Protein AF-A0A2G4FFG8-F1 (afdb_monomer_lite)

Structure (mmCIF, N/CA/C/O backbone):
data_AF-A0A2G4FFG8-F1
#
_entry.id   AF-A0A2G4FFG8-F1
#
loop_
_atom_site.group_PDB
_atom_site.id
_atom_site.type_symbol
_atom_site.label_atom_id
_atom_site.label_alt_id
_atom_site.label_comp_id
_atom_site.label_asym_id
_atom_site.label_entity_id
_atom_site.label_seq_id
_atom_site.pdbx_PDB_ins_code
_atom_site.Cartn_x
_atom_site.Cartn_y
_atom_site.Cartn_z
_atom_site.occupancy
_atom_site.B_iso_or_equiv
_atom_site.auth_seq_id
_atom_site.auth_comp_id
_atom_site.auth_asym_id
_atom_site.auth_atom_id
_atom_site.pdbx_PDB_model_num
ATOM 1 N N . PHE A 1 1 ? -3.642 1.902 -2.994 1.00 97.00 1 PHE A N 1
ATOM 2 C CA . PHE A 1 1 ? -3.155 1.303 -4.250 1.00 97.00 1 PHE A CA 1
ATOM 3 C C . PHE A 1 1 ? -2.868 2.427 -5.233 1.00 97.00 1 PHE A C 1
ATOM 5 O O . PHE A 1 1 ? -3.384 3.520 -5.025 1.00 97.00 1 PHE A O 1
ATOM 12 N N . THR A 1 2 ? -2.050 2.200 -6.260 1.00 97.75 2 THR A N 1
ATOM 13 C CA . THR A 1 2 ? -1.774 3.214 -7.296 1.00 97.75 2 THR A CA 1
ATOM 14 C C . THR A 1 2 ? -1.347 2.576 -8.624 1.00 97.75 2 THR A C 1
ATOM 16 O O . THR A 1 2 ? -1.145 1.366 -8.699 1.00 97.75 2 THR A O 1
ATOM 19 N N . SER A 1 3 ? -1.193 3.382 -9.671 1.00 97.19 3 SER A N 1
ATOM 20 C CA . SER A 1 3 ? -0.611 2.988 -10.956 1.00 97.19 3 SER A CA 1
ATOM 21 C C . SER A 1 3 ? 0.229 4.130 -11.518 1.00 97.19 3 SER A C 1
ATOM 23 O O . SER A 1 3 ? -0.112 5.296 -11.324 1.00 97.19 3 SER A O 1
ATOM 25 N N . CYS A 1 4 ? 1.293 3.815 -12.255 1.00 96.25 4 CYS A N 1
ATOM 26 C CA . CYS A 1 4 ? 2.019 4.801 -13.054 1.00 96.25 4 CYS A CA 1
ATOM 27 C C . CYS A 1 4 ? 2.705 4.158 -14.268 1.00 96.25 4 CYS A C 1
ATOM 29 O O . CYS A 1 4 ? 2.680 2.943 -14.443 1.00 96.25 4 CYS A O 1
ATOM 31 N N . SER A 1 5 ?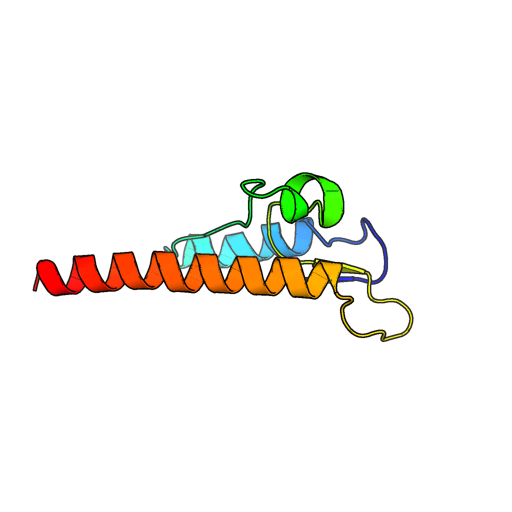 3.299 4.979 -15.135 1.00 95.88 5 SER A N 1
ATOM 32 C CA . SER A 1 5 ? 3.820 4.516 -16.429 1.00 95.88 5 SER A CA 1
ATOM 33 C C . SER A 1 5 ? 5.211 3.871 -16.370 1.00 95.88 5 SER A C 1
ATOM 35 O O . SER A 1 5 ? 5.649 3.278 -17.358 1.00 95.88 5 SER A O 1
ATOM 37 N N . THR A 1 6 ? 5.932 3.979 -15.249 1.00 94.94 6 THR A N 1
ATOM 38 C CA . THR A 1 6 ? 7.304 3.459 -15.095 1.00 94.94 6 THR A CA 1
ATOM 39 C C . THR A 1 6 ? 7.499 2.787 -13.736 1.00 94.94 6 THR A C 1
ATOM 41 O O . THR A 1 6 ? 6.844 3.141 -12.767 1.00 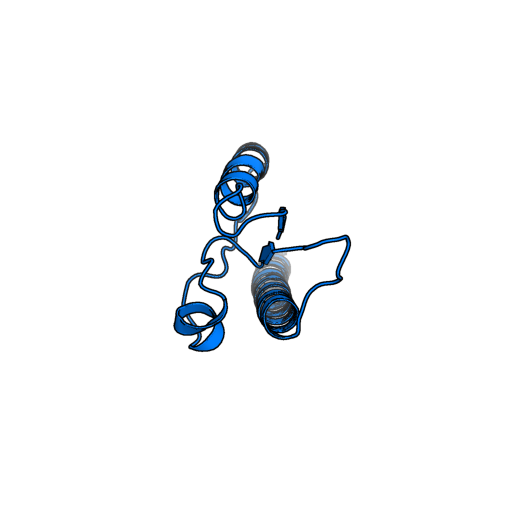94.94 6 THR A O 1
ATOM 44 N N . ALA A 1 7 ? 8.427 1.830 -13.636 1.00 94.19 7 ALA A N 1
ATOM 45 C CA . ALA A 1 7 ? 8.611 1.027 -12.418 1.00 94.19 7 ALA A CA 1
ATOM 46 C C . ALA A 1 7 ? 8.917 1.854 -11.152 1.00 94.19 7 ALA A C 1
ATOM 48 O O . ALA A 1 7 ? 8.508 1.472 -10.062 1.00 94.19 7 ALA A O 1
ATOM 49 N N . HIS A 1 8 ? 9.570 3.011 -11.300 1.00 95.81 8 HIS A N 1
ATOM 50 C CA . HIS A 1 8 ? 9.913 3.911 -10.191 1.00 95.81 8 HIS A CA 1
ATOM 51 C C . HIS A 1 8 ? 9.301 5.311 -10.350 1.00 95.81 8 HIS A C 1
ATOM 53 O O . HIS A 1 8 ? 9.746 6.271 -9.729 1.00 95.81 8 HIS A O 1
ATOM 59 N N . GLY A 1 9 ? 8.258 5.452 -11.173 1.00 96.75 9 GLY A N 1
ATOM 60 C CA . GLY A 1 9 ? 7.592 6.729 -11.456 1.00 96.75 9 GLY A CA 1
ATOM 61 C C . GLY A 1 9 ? 6.587 7.162 -10.391 1.00 96.75 9 GLY A C 1
ATOM 62 O O . GLY A 1 9 ? 5.562 7.738 -10.739 1.00 96.75 9 GLY A O 1
ATOM 63 N N . GLY A 1 10 ? 6.819 6.817 -9.123 1.00 97.88 10 GLY A N 1
ATOM 64 C CA . GLY A 1 10 ? 5.952 7.202 -8.005 1.00 97.88 10 GLY A CA 1
ATOM 65 C C . GLY A 1 10 ? 4.977 6.138 -7.489 1.00 97.88 10 GLY A C 1
ATOM 66 O O . GLY A 1 10 ? 4.082 6.474 -6.719 1.00 97.88 10 GLY A O 1
ATOM 67 N N . LEU A 1 11 ? 5.150 4.854 -7.835 1.00 97.81 11 LEU A N 1
ATOM 68 C CA . LEU A 1 11 ? 4.314 3.774 -7.277 1.00 97.81 11 LEU A CA 1
ATOM 69 C C . LEU A 1 11 ? 4.335 3.727 -5.740 1.00 97.81 11 LEU A C 1
ATOM 71 O O . LEU A 1 11 ? 3.331 3.411 -5.106 1.00 97.81 11 LEU A O 1
ATOM 75 N N . GLU A 1 12 ? 5.474 4.052 -5.137 1.00 98.25 12 GLU A N 1
ATOM 76 C CA . GLU A 1 12 ? 5.641 4.091 -3.684 1.00 98.25 12 GLU A CA 1
ATOM 77 C C . GLU A 1 12 ? 5.254 5.461 -3.116 1.00 98.25 12 GLU A C 1
ATOM 79 O O . GLU A 1 12 ? 4.429 5.559 -2.205 1.00 98.25 12 GLU A O 1
ATOM 84 N N . SER A 1 13 ? 5.796 6.540 -3.691 1.00 98.56 13 SER A N 1
ATOM 85 C CA . SER A 1 13 ? 5.624 7.895 -3.158 1.00 98.56 13 SER A CA 1
ATOM 86 C C . SER A 1 13 ? 4.178 8.385 -3.209 1.00 98.56 13 SER A C 1
ATOM 88 O O . SER A 1 13 ? 3.750 9.058 -2.276 1.00 98.56 13 SER A O 1
ATOM 90 N N . THR A 1 14 ? 3.386 8.012 -4.221 1.00 98.69 14 THR A N 1
ATOM 91 C CA . THR A 1 14 ? 1.953 8.343 -4.250 1.00 98.69 14 THR A CA 1
ATOM 92 C C . THR A 1 14 ? 1.208 7.717 -3.069 1.00 98.69 14 THR A C 1
ATOM 94 O O . THR A 1 14 ? 0.361 8.372 -2.462 1.00 98.69 14 THR A O 1
ATOM 97 N N . ILE A 1 15 ? 1.539 6.474 -2.700 1.00 98.38 15 ILE A N 1
ATOM 98 C CA . ILE A 1 15 ? 0.914 5.793 -1.558 1.00 98.38 15 ILE A CA 1
ATOM 99 C C . ILE A 1 15 ? 1.377 6.424 -0.236 1.00 98.38 15 ILE A C 1
ATOM 101 O O . ILE A 1 15 ? 0.568 6.671 0.656 1.00 98.38 15 ILE A O 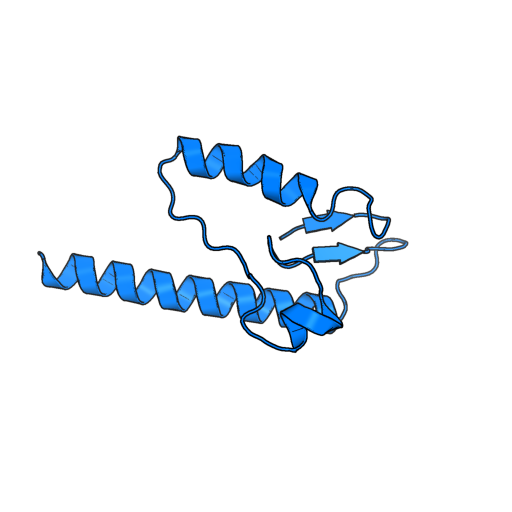1
ATOM 105 N N . LEU A 1 16 ? 2.665 6.747 -0.110 1.00 98.31 16 LEU A N 1
ATOM 106 C CA . LEU A 1 16 ? 3.176 7.444 1.073 1.00 98.31 16 LEU A CA 1
ATOM 107 C C . LEU A 1 16 ? 2.540 8.832 1.241 1.00 98.31 16 LEU A C 1
ATOM 109 O O . LEU A 1 16 ? 2.159 9.204 2.348 1.00 98.31 16 LEU A O 1
ATOM 113 N N . ALA A 1 17 ? 2.364 9.578 0.149 1.00 98.69 17 ALA A N 1
ATOM 114 C CA . ALA A 1 17 ? 1.775 10.912 0.181 1.00 98.69 17 ALA A CA 1
ATOM 115 C C . ALA A 1 17 ? 0.289 10.891 0.571 1.00 98.69 17 ALA A C 1
ATOM 117 O O . ALA A 1 17 ? -0.146 11.731 1.362 1.00 98.69 17 ALA A O 1
ATOM 118 N N . ILE A 1 18 ? -0.500 9.932 0.067 1.00 98.25 18 ILE A N 1
ATOM 119 C CA . ILE A 1 18 ? -1.916 9.835 0.453 1.00 98.25 18 ILE A CA 1
ATOM 120 C C . ILE A 1 18 ? -2.074 9.450 1.930 1.00 98.25 18 ILE A C 1
ATOM 122 O O . ILE A 1 18 ? -2.991 9.946 2.581 1.00 98.25 18 ILE A O 1
ATOM 126 N N . ASN A 1 19 ? -1.138 8.677 2.497 1.00 97.88 19 ASN A N 1
ATOM 127 C CA . ASN A 1 19 ? -1.168 8.327 3.919 1.00 97.88 19 ASN A CA 1
ATOM 128 C C . ASN A 1 19 ? -1.105 9.549 4.844 1.00 97.88 19 ASN A C 1
ATOM 130 O O . ASN A 1 19 ? -1.704 9.498 5.915 1.00 97.88 19 ASN A O 1
ATOM 134 N N . ASN A 1 20 ? -0.500 10.668 4.421 1.00 98.44 20 ASN A N 1
ATOM 135 C CA . ASN A 1 20 ? -0.541 11.914 5.195 1.00 98.44 20 ASN A CA 1
ATOM 136 C C . ASN A 1 20 ? -1.982 12.357 5.491 1.00 98.44 20 ASN A C 1
ATOM 138 O O . ASN A 1 20 ? -2.289 12.738 6.618 1.00 98.44 20 ASN A O 1
ATOM 142 N N . HIS A 1 21 ? -2.892 12.231 4.521 1.00 98.44 21 HIS A N 1
ATOM 143 C CA . HIS A 1 21 ? -4.305 12.567 4.716 1.00 98.44 21 HIS A CA 1
ATOM 144 C C . HIS A 1 21 ? -4.958 11.640 5.749 1.00 98.44 21 HIS A C 1
ATOM 146 O O . HIS A 1 21 ? -5.661 12.104 6.643 1.00 98.44 21 HIS A O 1
ATOM 152 N N . PHE A 1 22 ? -4.674 10.337 5.676 1.00 98.25 22 PHE A N 1
ATOM 153 C CA . PHE A 1 22 ? -5.199 9.357 6.629 1.00 98.25 22 PHE A CA 1
ATOM 154 C C . PHE A 1 22 ? -4.676 9.578 8.049 1.00 98.25 22 PHE A C 1
ATOM 156 O O . PHE A 1 22 ? -5.434 9.402 9.005 1.00 98.25 22 PHE A O 1
ATOM 163 N N . TYR A 1 23 ? -3.428 10.029 8.199 1.00 98.25 23 TYR A N 1
ATOM 164 C CA . TYR A 1 23 ? -2.897 10.435 9.498 1.00 98.25 23 TYR A CA 1
ATOM 165 C C . TYR A 1 23 ? -3.680 11.619 10.074 1.00 98.25 23 TYR A C 1
ATOM 167 O O . TYR A 1 23 ? -4.097 11.565 11.229 1.00 98.25 23 TYR A O 1
ATOM 175 N N . HIS A 1 24 ? -3.963 12.647 9.266 1.00 98.50 24 HIS A N 1
ATOM 176 C CA . HIS A 1 24 ? -4.756 13.803 9.703 1.00 98.50 24 HIS A CA 1
ATOM 177 C C . HIS A 1 24 ? -6.192 13.446 10.105 1.00 98.50 24 HIS A C 1
ATOM 179 O O . HIS A 1 24 ? -6.777 14.121 10.948 1.00 98.50 24 HIS A O 1
ATOM 185 N N . TRP A 1 25 ? -6.764 12.385 9.537 1.00 98.44 25 TRP A N 1
ATOM 186 C CA . TRP A 1 25 ? -8.100 11.905 9.899 1.00 98.44 25 TRP A CA 1
ATOM 187 C C . TRP A 1 25 ? -8.118 10.995 11.134 1.00 98.44 25 TRP A C 1
ATOM 189 O O . TRP A 1 25 ? -9.188 10.540 11.529 1.00 98.44 25 TRP A O 1
ATOM 199 N N . GLY A 1 26 ? -6.960 10.670 11.721 1.00 97.88 26 GLY A N 1
ATOM 200 C CA . GLY A 1 26 ? -6.872 9.680 12.799 1.00 97.88 26 GLY A CA 1
ATOM 201 C C . GLY A 1 26 ? -7.240 8.263 12.341 1.00 97.88 26 GLY A C 1
ATOM 202 O O . GLY A 1 26 ? -7.748 7.463 13.126 1.00 97.88 26 GLY A O 1
ATOM 203 N N . SER A 1 27 ? -7.034 7.954 11.057 1.00 98.00 27 SER A N 1
ATOM 204 C CA . SER A 1 27 ? -7.358 6.643 10.488 1.00 98.00 27 SER A CA 1
ATOM 205 C C . SER A 1 27 ? -6.351 5.570 10.909 1.00 98.00 27 SER A C 1
ATOM 207 O O . SER A 1 27 ? -5.172 5.844 11.129 1.00 98.00 27 SER A O 1
ATOM 209 N N . ILE A 1 28 ? -6.800 4.311 10.932 1.00 97.00 28 ILE A N 1
ATOM 210 C CA . ILE A 1 28 ? -5.911 3.150 11.058 1.00 97.00 28 ILE A CA 1
ATOM 211 C C . ILE A 1 28 ? -5.341 2.832 9.672 1.00 97.00 28 ILE A C 1
ATOM 213 O O . ILE A 1 28 ? -6.064 2.367 8.790 1.00 97.00 28 ILE A O 1
ATOM 217 N N . VAL A 1 29 ? -4.045 3.077 9.475 1.00 96.75 29 VAL A N 1
ATOM 218 C CA . VAL A 1 29 ? -3.361 2.800 8.204 1.00 96.75 29 VAL A CA 1
ATOM 219 C C . VAL A 1 29 ? -2.811 1.374 8.201 1.00 96.75 29 VAL A C 1
ATOM 221 O O . VAL A 1 29 ? -2.038 0.986 9.073 1.00 96.75 29 VAL A O 1
ATOM 224 N N . LEU A 1 30 ? -3.214 0.588 7.200 1.00 96.81 30 LEU A N 1
ATOM 225 C CA . LEU A 1 30 ? -2.887 -0.831 7.064 1.00 96.81 30 LEU A CA 1
ATOM 226 C C . LEU A 1 30 ? -2.089 -1.080 5.771 1.00 96.81 30 LEU A C 1
ATOM 228 O O . LEU A 1 30 ? -2.700 -1.348 4.735 1.00 96.81 30 LEU A O 1
ATOM 232 N N . PRO A 1 31 ? -0.744 -1.007 5.804 1.00 95.88 31 PRO A N 1
ATOM 233 C CA . PRO A 1 31 ? 0.085 -1.343 4.645 1.00 95.88 31 PRO A CA 1
ATOM 234 C C . PRO A 1 31 ? 0.021 -2.848 4.321 1.00 95.88 31 PRO A C 1
ATOM 236 O O . PRO A 1 31 ? -0.446 -3.649 5.137 1.00 95.88 31 PRO A O 1
ATOM 239 N N . LEU A 1 32 ? 0.497 -3.233 3.130 1.00 94.69 32 LEU A N 1
ATOM 240 C CA . LEU A 1 32 ? 0.612 -4.641 2.724 1.00 94.69 32 LEU A CA 1
ATOM 241 C C . LEU A 1 32 ? 1.738 -5.363 3.474 1.00 94.69 32 LEU A C 1
ATOM 243 O O . LEU A 1 32 ? 1.586 -6.528 3.835 1.00 94.69 32 LEU A O 1
ATOM 247 N N . GLY A 1 33 ? 2.854 -4.670 3.719 1.00 95.00 33 GLY A N 1
ATOM 248 C CA . GLY A 1 33 ? 4.061 -5.292 4.252 1.00 95.00 33 GLY A CA 1
ATOM 249 C C . GLY A 1 33 ? 4.557 -6.433 3.355 1.00 95.00 33 GLY A C 1
ATOM 250 O O . GLY A 1 33 ? 4.336 -6.430 2.145 1.00 95.00 33 GLY A O 1
ATOM 251 N N . TYR A 1 34 ? 5.218 -7.417 3.968 1.00 94.94 34 TYR A N 1
ATOM 252 C CA . TYR A 1 34 ? 5.815 -8.569 3.282 1.00 94.94 34 TYR A CA 1
ATOM 253 C C . TYR A 1 34 ? 5.437 -9.908 3.928 1.00 94.94 34 TYR A C 1
ATOM 255 O O . TYR A 1 34 ? 6.209 -10.862 3.919 1.00 94.94 34 TYR A O 1
ATOM 263 N N . GLU A 1 35 ? 4.234 -9.993 4.497 1.00 85.00 35 GLU A N 1
ATOM 264 C CA . GLU A 1 35 ? 3.743 -11.184 5.212 1.00 85.00 35 GLU A CA 1
ATOM 265 C C . GLU A 1 35 ? 3.514 -12.407 4.294 1.00 85.00 35 GLU A C 1
ATOM 267 O O . GLU A 1 35 ? 3.223 -13.499 4.774 1.00 85.00 35 GLU A O 1
ATOM 272 N N . ASN A 1 36 ? 3.640 -12.250 2.973 1.00 92.44 36 ASN A N 1
ATOM 273 C CA . ASN A 1 36 ? 3.428 -13.303 1.984 1.00 92.44 36 ASN A CA 1
ATOM 274 C C . ASN A 1 36 ? 4.524 -13.283 0.911 1.00 92.44 36 ASN A C 1
ATOM 276 O O . ASN A 1 36 ? 5.002 -12.216 0.526 1.00 92.44 36 ASN A O 1
ATOM 280 N N . GLU A 1 37 ? 4.873 -14.457 0.381 1.00 94.31 37 GLU A N 1
ATOM 281 C CA . GLU A 1 37 ? 5.900 -14.601 -0.655 1.00 94.31 37 GLU A CA 1
ATOM 282 C C . GLU A 1 37 ? 5.588 -13.810 -1.933 1.00 94.31 37 GLU A C 1
ATOM 284 O O . GLU A 1 37 ? 6.496 -13.207 -2.504 1.00 94.31 37 GLU A O 1
ATOM 289 N N . HIS A 1 38 ? 4.315 -13.728 -2.336 1.00 93.94 38 HIS A N 1
ATOM 290 C CA . HIS A 1 38 ? 3.875 -12.882 -3.448 1.00 93.94 38 HIS A CA 1
ATOM 291 C C . HIS A 1 38 ? 4.230 -11.416 -3.201 1.00 93.94 38 HIS A C 1
ATOM 293 O O . HIS A 1 38 ? 4.778 -10.749 -4.074 1.00 93.94 38 HIS A O 1
ATOM 299 N N . LEU A 1 39 ? 3.980 -10.921 -1.987 1.00 94.12 39 LEU A N 1
ATOM 300 C CA . LEU A 1 39 ? 4.289 -9.539 -1.621 1.00 94.12 39 LEU A CA 1
ATOM 301 C C . LEU A 1 39 ? 5.797 -9.293 -1.581 1.00 94.12 39 LEU A C 1
ATOM 303 O O . LEU A 1 39 ? 6.260 -8.273 -2.085 1.00 94.12 39 LEU A O 1
ATOM 307 N N . LEU A 1 40 ? 6.549 -10.238 -1.010 1.00 93.81 40 LEU A N 1
ATOM 308 C CA . LEU A 1 40 ? 7.993 -10.130 -0.808 1.00 93.81 40 LEU A CA 1
ATOM 309 C C . LEU A 1 40 ? 8.796 -10.245 -2.106 1.00 93.81 40 LEU A C 1
ATOM 311 O O . LEU A 1 40 ? 9.736 -9.483 -2.307 1.00 93.81 40 LEU A O 1
ATOM 315 N N . LYS A 1 41 ? 8.462 -11.213 -2.963 1.00 91.81 41 LYS A N 1
ATOM 316 C CA . LYS A 1 41 ? 9.298 -11.590 -4.111 1.00 91.81 41 LYS A CA 1
ATOM 317 C C . LYS A 1 41 ? 8.713 -11.193 -5.462 1.00 91.81 41 LYS A C 1
ATOM 319 O O . LYS A 1 41 ? 9.463 -11.155 -6.432 1.00 91.81 41 LYS A O 1
ATOM 324 N N . VAL A 1 42 ? 7.403 -10.940 -5.545 1.00 92.62 42 VAL A N 1
ATOM 325 C CA . VAL A 1 42 ? 6.709 -10.756 -6.830 1.00 92.62 42 VAL A CA 1
ATOM 326 C C . VAL A 1 42 ? 6.194 -9.328 -6.997 1.00 92.62 42 VAL A C 1
ATOM 328 O O . VAL A 1 42 ? 6.610 -8.649 -7.930 1.00 92.62 42 VAL A O 1
ATOM 331 N N . SER A 1 43 ? 5.321 -8.836 -6.111 1.00 92.50 43 SER A N 1
ATOM 332 C CA . SER A 1 43 ? 4.776 -7.475 -6.241 1.00 92.50 43 SER A CA 1
ATOM 333 C C . SER A 1 43 ? 5.699 -6.390 -5.683 1.00 92.50 43 SER A C 1
ATOM 335 O O . SER A 1 43 ? 5.714 -5.283 -6.209 1.00 92.50 43 SER A O 1
ATOM 337 N N . GLY A 1 44 ? 6.429 -6.671 -4.598 1.00 91.62 44 GLY A N 1
ATOM 338 C CA . GLY A 1 44 ? 7.544 -5.845 -4.115 1.00 91.62 44 GLY A CA 1
ATOM 339 C C . GLY A 1 44 ? 7.210 -4.459 -3.543 1.00 91.62 44 GLY A C 1
ATOM 340 O O . GLY A 1 44 ? 8.130 -3.726 -3.203 1.00 91.62 44 GLY A O 1
ATOM 341 N N . ASN A 1 45 ? 5.935 -4.074 -3.422 1.00 96.81 45 ASN A N 1
ATOM 342 C CA . ASN A 1 45 ? 5.533 -2.790 -2.838 1.00 96.81 45 ASN A CA 1
ATOM 343 C C . ASN A 1 45 ? 4.837 -3.005 -1.479 1.00 96.81 45 ASN A C 1
ATOM 345 O O . ASN A 1 45 ? 3.672 -3.416 -1.447 1.00 96.81 45 ASN A O 1
ATOM 349 N N . PRO A 1 46 ? 5.507 -2.705 -0.351 1.00 96.88 46 PRO A N 1
ATOM 350 C CA . PRO A 1 46 ? 4.962 -2.962 0.977 1.00 96.88 46 PRO A CA 1
ATOM 351 C C . PRO A 1 46 ? 3.902 -1.931 1.377 1.00 96.88 46 PRO A C 1
ATOM 353 O O . PRO A 1 46 ? 3.126 -2.169 2.303 1.00 96.88 46 PRO A O 1
ATOM 356 N N . TYR A 1 47 ? 3.843 -0.781 0.704 1.00 97.75 47 TYR A N 1
ATOM 357 C CA . TYR A 1 47 ? 2.920 0.301 1.043 1.00 97.75 47 TYR A CA 1
ATOM 358 C C . TYR A 1 47 ? 1.505 0.021 0.533 1.00 97.75 47 TYR A C 1
ATOM 360 O O . TYR A 1 47 ? 0.525 0.422 1.161 1.00 97.75 47 TYR A O 1
ATOM 368 N N . GLY A 1 48 ? 1.386 -0.696 -0.584 1.00 97.69 48 GLY A N 1
ATOM 369 C CA . GLY A 1 48 ? 0.113 -1.132 -1.136 1.00 97.69 48 GLY A CA 1
ATOM 370 C C . GLY A 1 48 ? 0.239 -1.662 -2.560 1.00 97.69 48 GLY A C 1
ATOM 371 O O . GLY A 1 48 ? 1.264 -1.499 -3.218 1.00 97.69 48 GLY A O 1
ATOM 372 N N . ALA A 1 49 ? -0.834 -2.280 -3.050 1.00 97.81 49 ALA A N 1
ATOM 373 C CA . ALA A 1 49 ? -0.893 -2.823 -4.398 1.00 97.81 49 ALA A CA 1
ATOM 374 C C . ALA A 1 49 ? -0.622 -1.720 -5.427 1.00 97.81 49 ALA A C 1
ATOM 376 O O . ALA A 1 49 ? -1.155 -0.606 -5.328 1.00 97.81 49 ALA A O 1
ATOM 377 N N . SER A 1 50 ? 0.216 -2.028 -6.410 1.00 97.44 50 SER A N 1
ATOM 378 C CA . SER A 1 50 ? 0.630 -1.066 -7.423 1.00 97.44 50 SER A CA 1
ATOM 379 C C . SER A 1 50 ? 0.841 -1.744 -8.771 1.00 97.44 50 SER A C 1
ATOM 381 O O . SER A 1 50 ? 1.083 -2.948 -8.818 1.00 97.44 50 SER A O 1
ATOM 383 N N . PHE A 1 51 ? 0.697 -0.986 -9.857 1.00 97.81 51 PHE A N 1
ATOM 384 C CA . PHE A 1 51 ? 0.783 -1.515 -11.216 1.00 97.81 51 PHE A CA 1
ATOM 385 C C . PHE A 1 51 ? 1.497 -0.543 -12.158 1.00 97.81 51 PHE A C 1
ATOM 387 O O . PHE A 1 51 ? 1.231 0.660 -12.143 1.00 97.81 51 PHE A O 1
ATOM 394 N N . VAL A 1 52 ? 2.382 -1.067 -13.007 1.00 96.69 52 VAL A N 1
ATOM 395 C CA . VAL A 1 52 ? 2.998 -0.285 -14.084 1.00 96.69 52 VAL A CA 1
ATOM 396 C C . VAL A 1 52 ? 2.107 -0.363 -15.323 1.00 96.69 52 VAL A C 1
ATOM 398 O O . VAL A 1 52 ? 2.234 -1.286 -16.127 1.00 96.69 52 VAL A O 1
ATOM 401 N N . SER A 1 53 ? 1.218 0.614 -15.507 1.00 96.12 53 SER A N 1
ATOM 402 C CA . SER A 1 53 ? 0.364 0.663 -16.696 1.00 96.12 53 SER A CA 1
ATOM 403 C C . SER A 1 53 ? 1.125 1.227 -17.888 1.00 96.12 53 SER A C 1
ATOM 405 O O . SER A 1 53 ? 1.547 2.383 -17.907 1.00 96.12 53 SER A O 1
ATOM 407 N N . ARG A 1 54 ? 1.281 0.410 -18.931 1.00 93.00 54 ARG A N 1
ATOM 408 C CA . ARG A 1 54 ? 1.855 0.835 -20.211 1.00 93.00 54 ARG A CA 1
ATOM 409 C C . ARG A 1 54 ? 0.750 0.922 -21.248 1.00 93.00 54 ARG A C 1
ATOM 411 O O . ARG A 1 54 ? -0.002 -0.029 -21.421 1.00 93.00 54 ARG A O 1
ATOM 418 N N . LYS A 1 55 ? 0.683 2.047 -21.967 1.00 90.88 55 LYS A N 1
ATOM 419 C CA . LYS A 1 55 ? -0.262 2.259 -23.082 1.00 90.88 55 LYS A CA 1
ATOM 420 C C . LYS A 1 55 ? -1.734 1.989 -22.705 1.00 90.88 55 LYS A C 1
ATOM 422 O O . LYS A 1 55 ? -2.488 1.473 -23.520 1.00 90.88 55 LYS A O 1
ATOM 427 N N . GLY A 1 56 ? -2.131 2.312 -21.472 1.00 85.88 56 GLY A N 1
ATOM 428 C CA . GLY A 1 56 ? -3.502 2.101 -20.995 1.00 85.88 56 GLY A CA 1
ATOM 429 C C . GLY A 1 56 ? -3.858 0.643 -20.686 1.00 85.88 56 GLY A C 1
ATOM 430 O O . GLY A 1 56 ? -5.039 0.325 -20.583 1.00 85.88 56 GLY A O 1
ATOM 431 N N . ALA A 1 57 ? -2.868 -0.246 -20.537 1.00 92.25 57 ALA A N 1
ATOM 432 C CA . ALA A 1 57 ? -3.109 -1.608 -20.077 1.00 92.25 57 ALA A CA 1
ATOM 433 C C . ALA A 1 57 ? -3.790 -1.615 -18.698 1.00 92.25 57 ALA A C 1
ATOM 435 O O . ALA A 1 57 ? -3.471 -0.790 -17.833 1.00 92.25 57 ALA A O 1
ATOM 436 N N . GLY A 1 58 ? -4.706 -2.565 -18.501 1.00 94.19 58 GLY A N 1
ATOM 437 C CA . GLY A 1 58 ? -5.250 -2.891 -17.185 1.00 94.19 58 GLY A CA 1
ATOM 438 C C . GLY A 1 58 ? -4.240 -3.660 -16.323 1.00 94.19 58 GLY A C 1
ATOM 439 O O . GLY A 1 58 ? -3.244 -4.151 -16.859 1.00 94.19 58 GLY A O 1
ATOM 440 N N . PRO A 1 59 ? -4.484 -3.758 -15.003 1.00 96.12 59 PRO A N 1
ATOM 441 C CA . PRO A 1 59 ? -3.603 -4.461 -14.074 1.00 96.12 59 PRO A CA 1
ATOM 442 C C . PRO A 1 59 ? -3.472 -5.948 -14.416 1.00 96.12 59 PRO A C 1
ATOM 444 O O . PRO A 1 59 ? -4.456 -6.601 -14.760 1.00 96.12 59 PRO A O 1
ATOM 447 N N . ASP A 1 60 ? -2.252 -6.466 -14.293 1.00 95.62 60 ASP A N 1
ATOM 448 C CA . ASP A 1 60 ? -1.934 -7.883 -14.472 1.00 95.62 60 ASP A CA 1
ATOM 449 C C . ASP A 1 60 ? -2.300 -8.727 -13.237 1.00 95.62 60 ASP A C 1
ATOM 451 O O . ASP A 1 60 ? -2.697 -8.214 -12.185 1.00 95.62 60 ASP A O 1
ATOM 455 N N . ASP A 1 61 ? -2.155 -10.049 -13.350 1.00 97.62 61 ASP A N 1
ATOM 456 C CA . ASP A 1 61 ? -2.463 -10.976 -12.256 1.00 97.62 61 ASP A CA 1
ATOM 457 C C . ASP A 1 61 ? -1.590 -10.750 -11.018 1.00 97.62 61 ASP A C 1
ATOM 459 O O . ASP A 1 61 ? -2.035 -11.002 -9.894 1.00 97.62 61 ASP A O 1
ATOM 463 N N . VAL A 1 62 ? -0.374 -10.224 -11.192 1.00 96.19 62 VAL A N 1
ATOM 464 C CA . VAL A 1 62 ? 0.521 -9.879 -10.083 1.00 96.19 62 VAL A CA 1
ATOM 465 C C . VAL A 1 62 ? -0.078 -8.744 -9.257 1.00 96.19 62 VAL A C 1
ATOM 467 O O . VAL A 1 62 ? -0.230 -8.879 -8.035 1.00 96.19 62 VAL A O 1
ATOM 470 N N . ALA A 1 63 ? -0.470 -7.653 -9.916 1.00 97.06 63 ALA A N 1
ATOM 471 C CA . ALA A 1 63 ? -1.098 -6.506 -9.279 1.00 97.06 63 ALA A CA 1
ATOM 472 C C . ALA A 1 63 ? -2.475 -6.856 -8.700 1.00 97.06 63 ALA A C 1
ATOM 474 O O . ALA A 1 63 ? -2.785 -6.466 -7.571 1.00 97.06 63 ALA A O 1
ATOM 475 N N . LEU A 1 64 ? -3.288 -7.629 -9.429 1.00 98.12 64 LEU A N 1
ATOM 476 C CA . LEU A 1 64 ? -4.605 -8.071 -8.966 1.00 98.12 64 LEU A CA 1
ATOM 477 C C . LEU A 1 64 ? -4.506 -8.979 -7.737 1.00 98.12 64 LEU A C 1
ATOM 479 O O . LEU A 1 64 ? -5.303 -8.836 -6.811 1.00 98.12 64 LEU A O 1
ATOM 483 N N . THR A 1 65 ? -3.523 -9.879 -7.684 1.00 98.06 65 THR A N 1
ATOM 484 C CA . THR A 1 65 ? -3.289 -10.731 -6.509 1.00 98.06 65 THR A CA 1
ATOM 485 C C . THR A 1 65 ? -2.909 -9.890 -5.292 1.00 98.06 65 THR A C 1
ATOM 487 O O . THR A 1 65 ? -3.545 -10.016 -4.247 1.00 98.06 65 THR A O 1
ATOM 490 N N . ALA A 1 66 ? -1.970 -8.948 -5.432 1.00 97.81 66 ALA A N 1
ATOM 491 C CA . ALA A 1 66 ? -1.614 -8.035 -4.343 1.00 97.81 66 ALA A CA 1
ATOM 492 C C . ALA A 1 66 ? -2.810 -7.170 -3.892 1.00 97.81 66 ALA A C 1
ATOM 494 O O . ALA A 1 66 ? -3.003 -6.945 -2.696 1.00 97.81 66 ALA A O 1
ATOM 495 N N . ALA A 1 67 ? -3.653 -6.721 -4.828 1.00 98.00 67 ALA A N 1
ATOM 496 C CA . ALA A 1 67 ? -4.856 -5.948 -4.520 1.00 98.00 67 ALA A CA 1
ATOM 497 C C . ALA A 1 67 ? -5.902 -6.770 -3.749 1.00 98.00 67 ALA A C 1
ATOM 499 O O . ALA A 1 67 ? -6.472 -6.265 -2.779 1.00 98.00 67 ALA A O 1
ATOM 500 N N . ARG A 1 68 ? -6.119 -8.039 -4.124 1.00 97.94 68 ARG A N 1
ATOM 501 C CA . ARG A 1 68 ? -7.001 -8.963 -3.388 1.00 97.94 68 ARG A CA 1
ATOM 502 C C . ARG A 1 68 ? -6.502 -9.175 -1.963 1.00 97.94 68 ARG A C 1
ATOM 504 O O . ARG A 1 68 ? -7.265 -8.974 -1.024 1.00 97.94 68 ARG A O 1
ATOM 511 N N . MET A 1 69 ? -5.210 -9.453 -1.795 1.00 97.38 69 MET A N 1
ATOM 512 C CA . MET A 1 69 ? -4.588 -9.597 -0.475 1.00 97.38 69 MET A CA 1
ATOM 513 C C . MET A 1 69 ? -4.733 -8.333 0.383 1.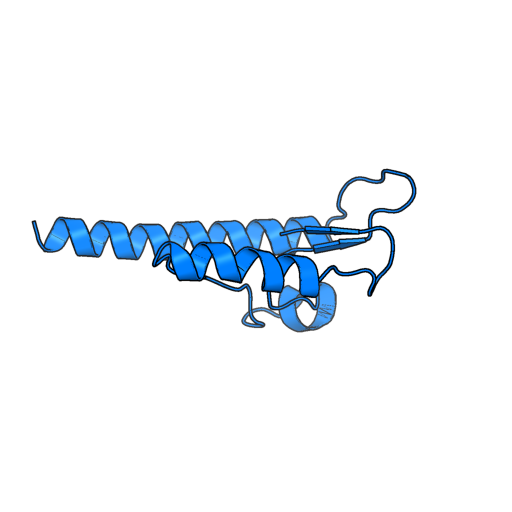00 97.38 69 MET A C 1
ATOM 515 O O . MET A 1 69 ? -5.045 -8.420 1.572 1.00 97.38 69 MET A O 1
ATOM 519 N N . GLN A 1 70 ? -4.561 -7.150 -0.217 1.00 97.62 70 GLN A N 1
ATOM 520 C CA . GLN A 1 70 ? -4.768 -5.878 0.475 1.00 97.62 70 GLN A CA 1
ATOM 521 C C . GLN A 1 70 ? -6.219 -5.734 0.956 1.00 97.62 70 GLN A C 1
ATOM 523 O O . GLN A 1 70 ? -6.453 -5.346 2.102 1.00 97.62 70 GLN A O 1
ATOM 528 N N . GLY A 1 71 ? -7.187 -6.059 0.095 1.00 97.88 71 GLY A N 1
ATOM 529 C CA . GLY A 1 71 ? -8.612 -6.024 0.423 1.00 97.88 71 GLY A CA 1
ATOM 530 C C . GLY A 1 71 ? -8.990 -7.013 1.525 1.00 97.88 71 GLY A C 1
ATOM 531 O O . GLY A 1 71 ? -9.679 -6.641 2.473 1.00 97.88 71 GLY A O 1
ATOM 532 N N . GLU A 1 72 ? -8.490 -8.246 1.457 1.00 97.31 72 GLU A N 1
ATOM 533 C CA . GLU A 1 72 ? -8.709 -9.269 2.484 1.00 97.31 72 GLU A CA 1
ATOM 534 C C . GLU A 1 72 ? -8.146 -8.848 3.842 1.00 97.31 72 GLU A C 1
ATOM 536 O O . GLU A 1 72 ? -8.810 -9.012 4.867 1.00 97.31 72 GLU A O 1
ATOM 541 N N . ARG A 1 73 ? -6.930 -8.286 3.871 1.00 96.12 73 ARG A N 1
ATOM 542 C CA . ARG A 1 73 ? -6.319 -7.780 5.106 1.00 96.12 73 ARG A CA 1
ATOM 543 C C . ARG A 1 73 ? -7.131 -6.627 5.691 1.00 96.12 73 ARG A C 1
ATOM 545 O O . ARG A 1 73 ? -7.405 -6.639 6.889 1.00 96.12 73 ARG A O 1
ATOM 552 N N . LEU A 1 74 ? -7.563 -5.682 4.853 1.00 97.38 74 LEU A N 1
ATOM 553 C CA . LEU A 1 74 ? -8.422 -4.574 5.270 1.00 97.38 74 LEU A CA 1
ATOM 554 C C . LEU A 1 74 ? -9.731 -5.088 5.880 1.00 97.38 74 LEU A C 1
ATOM 556 O O . LEU A 1 74 ? -10.027 -4.779 7.031 1.00 97.38 74 LEU A O 1
ATOM 560 N N . ALA A 1 75 ? -10.474 -5.925 5.151 1.00 98.38 75 ALA A N 1
ATOM 561 C CA . ALA A 1 75 ? -11.755 -6.460 5.606 1.00 98.38 75 ALA A CA 1
ATOM 562 C C . ALA A 1 75 ? -11.625 -7.239 6.926 1.00 98.38 75 ALA A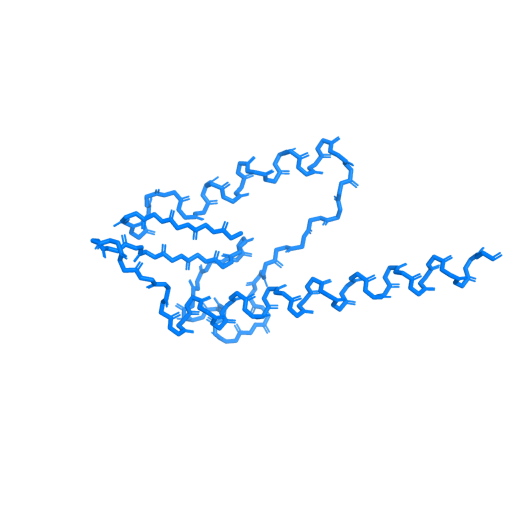 C 1
ATOM 564 O O . ALA A 1 75 ? -12.455 -7.088 7.825 1.00 98.38 75 ALA A O 1
ATOM 565 N N . ARG A 1 76 ? -10.556 -8.031 7.070 1.00 97.69 76 ARG A N 1
ATOM 566 C CA . ARG A 1 76 ? -10.264 -8.813 8.277 1.00 97.69 76 ARG A CA 1
ATOM 567 C C . ARG A 1 76 ? -9.976 -7.930 9.490 1.00 97.69 76 ARG A C 1
ATOM 569 O O . ARG A 1 76 ? -10.545 -8.155 10.549 1.00 97.69 76 ARG A O 1
ATOM 576 N N . VAL A 1 77 ? -9.134 -6.907 9.351 1.00 97.62 77 VAL A N 1
ATOM 577 C CA . VAL A 1 77 ? -8.836 -6.005 10.476 1.00 97.62 77 VAL A CA 1
ATOM 578 C C . VAL A 1 77 ? -10.061 -5.164 10.835 1.00 97.62 77 VAL A C 1
ATOM 580 O O . VAL A 1 77 ? -10.374 -5.001 12.014 1.00 97.62 77 VAL A O 1
ATOM 583 N N . THR A 1 78 ? -10.804 -4.671 9.841 1.00 98.25 78 THR A N 1
ATOM 584 C CA . THR A 1 78 ? -12.049 -3.934 10.081 1.00 98.25 78 THR A CA 1
ATOM 585 C C . THR A 1 78 ? -13.081 -4.786 10.823 1.00 98.25 78 THR A C 1
ATOM 587 O O . THR A 1 78 ? -13.754 -4.265 11.714 1.00 98.25 78 THR A O 1
ATOM 590 N N . SER A 1 79 ? -13.192 -6.087 10.523 1.00 98.56 79 SER A N 1
ATOM 591 C CA . SER A 1 79 ? -14.120 -6.972 11.239 1.00 98.56 79 SER A CA 1
ATOM 592 C C . SER A 1 79 ? -13.736 -7.149 12.712 1.00 98.56 79 SER A C 1
ATOM 594 O O . SER A 1 79 ? -14.616 -7.094 13.571 1.00 98.56 79 SER A O 1
ATOM 596 N N . TRP A 1 80 ? -12.440 -7.250 13.029 1.00 98.31 80 TRP A N 1
ATOM 597 C CA . TRP A 1 80 ? -11.957 -7.289 14.414 1.00 98.31 80 TRP A CA 1
ATOM 598 C C . TRP A 1 80 ? -12.273 -6.000 15.174 1.00 98.31 80 TRP A C 1
ATOM 600 O O . TRP A 1 80 ? -12.777 -6.049 16.296 1.00 98.31 80 TRP A O 1
ATOM 610 N N . VAL A 1 81 ? -12.024 -4.841 14.555 1.00 97.69 81 VAL A N 1
ATOM 611 C CA . VAL A 1 81 ? -12.329 -3.535 15.161 1.00 97.69 81 VAL A CA 1
ATOM 612 C C . VAL A 1 81 ? -13.827 -3.398 15.417 1.00 97.69 81 VAL A C 1
ATOM 614 O O . VAL A 1 81 ? -14.226 -2.952 16.492 1.00 97.69 81 VAL A O 1
ATOM 617 N N . ARG A 1 82 ? -14.667 -3.807 14.459 1.00 97.75 82 ARG A N 1
ATOM 618 C CA . ARG A 1 82 ? -16.124 -3.804 14.619 1.00 97.75 82 ARG A CA 1
ATOM 619 C C . ARG A 1 82 ? -16.556 -4.669 15.803 1.00 97.75 82 ARG A C 1
ATOM 621 O O . ARG A 1 82 ? -17.240 -4.157 16.683 1.00 97.75 82 ARG A O 1
ATOM 628 N N . ALA A 1 83 ? -16.119 -5.928 15.851 1.00 98.19 83 ALA A N 1
ATOM 629 C CA . ALA A 1 83 ? -16.469 -6.849 16.931 1.00 98.19 83 ALA A CA 1
ATOM 630 C C . ALA A 1 83 ? -16.036 -6.307 18.306 1.00 98.19 83 ALA A C 1
ATOM 632 O O . ALA A 1 83 ? -16.800 -6.348 19.265 1.00 98.19 83 ALA A O 1
ATOM 633 N N . GLY A 1 84 ? -14.837 -5.720 18.393 1.00 97.81 84 GLY A N 1
ATOM 634 C CA . GLY A 1 84 ? -14.348 -5.094 1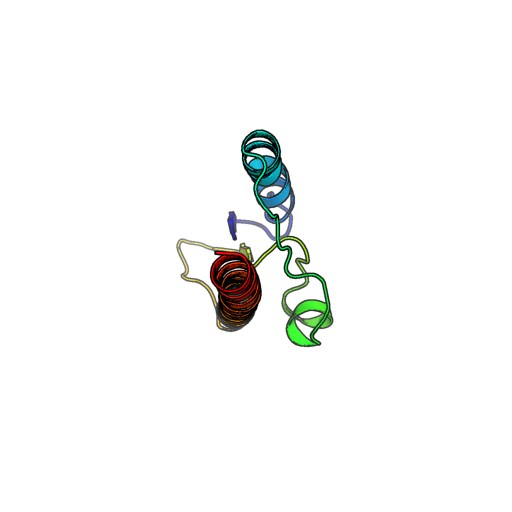9.623 1.00 97.81 84 GLY A CA 1
ATOM 635 C C . GLY A 1 84 ? -15.148 -3.861 20.060 1.00 97.81 84 GLY A C 1
ATOM 636 O O . GLY A 1 84 ? -15.240 -3.593 21.256 1.00 97.81 84 GLY A O 1
ATOM 637 N N . ARG A 1 85 ? -15.739 -3.109 19.121 1.00 96.81 85 ARG A N 1
ATOM 638 C CA . ARG A 1 85 ? -16.649 -1.995 19.443 1.00 96.81 85 ARG A CA 1
ATOM 639 C C . ARG A 1 85 ? -18.006 -2.494 19.928 1.00 96.81 85 ARG A C 1
ATOM 641 O O . ARG A 1 85 ? -18.523 -1.931 20.883 1.00 96.81 85 ARG A O 1
ATOM 648 N N . GLU A 1 86 ? -18.551 -3.530 19.295 1.00 97.19 86 GLU A N 1
ATOM 649 C CA . GLU A 1 86 ? -19.833 -4.136 19.680 1.00 97.19 86 GLU A CA 1
ATOM 650 C C . GLU A 1 86 ? -19.753 -4.793 21.066 1.00 97.19 86 GLU A C 1
ATOM 652 O O . GLU A 1 86 ? -20.656 -4.612 21.866 1.00 97.19 86 GLU A O 1
ATOM 657 N N . ALA A 1 87 ? -18.646 -5.461 21.404 1.00 96.38 87 ALA A N 1
ATOM 658 C CA . ALA A 1 87 ? -18.455 -6.080 22.722 1.00 96.38 87 ALA A CA 1
ATOM 659 C C . ALA A 1 87 ? -18.296 -5.078 23.887 1.00 96.38 87 ALA A C 1
ATOM 661 O O . ALA A 1 87 ? -18.309 -5.481 25.048 1.00 96.38 87 ALA A O 1
ATOM 662 N N . ARG A 1 88 ? -18.071 -3.792 23.587 1.00 90.56 88 ARG A N 1
ATOM 663 C CA . ARG A 1 88 ? -17.946 -2.711 24.581 1.00 90.56 88 ARG A CA 1
ATOM 664 C C . ARG A 1 88 ? -19.236 -1.907 24.768 1.00 90.56 88 ARG A C 1
ATOM 666 O O . ARG A 1 88 ? -19.268 -1.087 25.683 1.00 90.56 88 ARG A O 1
ATOM 673 N N . ALA A 1 89 ? -20.204 -2.066 23.868 1.00 76.00 89 ALA A N 1
ATOM 674 C CA . ALA A 1 89 ? -21.493 -1.380 23.901 1.00 76.00 89 ALA A CA 1
ATOM 675 C C . ALA A 1 89 ? -22.490 -2.167 24.759 1.00 76.00 89 ALA A C 1
ATOM 677 O O . ALA A 1 89 ? -23.295 -1.500 25.443 1.00 76.00 89 ALA A O 1
#

Radius of gyration: 14.83 Å; chains: 1; bounding box: 31×28×48 Å

Sequence (89 aa):
FTSCSTAHGGLESTILAINNHFYHWGSIVLPLGYENEHLLKVSGNPYGASFVSRKGAGPDDVALTAARMQGERLARVTSWVRAGREARA

Foldseek 3Di:
DEEEQDPPPCQAVVLVVVVVVCVVVVHDQDWQAPPDPLCVPPQVHRSAQYANDHPNDDGDPSSVVRNVSSVVVVVVVVVVVVVVVVVVD

pLDDT: mean 96.1, std 3.35, range [76.0, 98.69]

Secondary structure (DSSP, 8-state):
-EEESSTTSSTTHHHHHHHHHHHHTT------TTSSHIIIIII--SSS-EEE--TTPPP-HHHHHHHHHHHHHHHHHHHHHHHHHHTT-